Protein AF-A0A9W4WI91-F1 (afdb_monomer_lite)

Radius of gyration: 21.23 Å; chains: 1; bounding box: 53×34×46 Å

Organism: NCBI:txid2664923

Secondary structure (DSSP, 8-state):
-HHHHHHHHHHHHHHHHHHHHHHHHHHHHHHHHHHHHH---SSSPPTTHHHHHHT--TTTTSTTSS-TTT-PPP-SS--SS-S-TT---

Sequence (89 aa):
WTIHRAWLLLQRQQREARERELYRMHQGMYNAAEELRHTAGPGTRDEGWLYRISQEKKGVYGAGAVPIEYARYQTETPARVAWNHDWKR

pLDDT: mean 94.8, std 4.17, range [73.94, 98.62]

InterPro domains:
  IPR042831 Large ribosomal subunit protein mL40, fungi [PTHR39150] (1-89)

Structure (mmCIF, N/CA/C/O backbone):
data_AF-A0A9W4WI91-F1
#
_entry.id   AF-A0A9W4WI91-F1
#
loop_
_atom_site.group_PDB
_atom_site.id
_atom_site.type_symbol
_atom_site.label_atom_id
_atom_site.label_alt_id
_atom_site.label_comp_id
_atom_site.label_asym_id
_atom_site.label_entity_id
_atom_site.label_seq_id
_atom_site.pdbx_PDB_ins_code
_atom_site.Cartn_x
_atom_site.Cartn_y
_atom_site.Cartn_z
_atom_site.occupancy
_atom_site.B_iso_or_equiv
_atom_site.auth_seq_id
_atom_site.auth_comp_id
_atom_site.auth_asym_id
_atom_site.auth_atom_id
_atom_site.pdbx_PDB_model_num
ATOM 1 N N . TRP A 1 1 ? 28.775 2.508 -22.634 1.00 73.94 1 TRP A N 1
ATOM 2 C CA . TRP A 1 1 ? 28.673 3.463 -21.505 1.00 73.94 1 TRP A CA 1
ATOM 3 C C . TRP A 1 1 ? 27.331 4.210 -21.459 1.00 73.94 1 TRP A C 1
ATOM 5 O O . TRP A 1 1 ? 26.821 4.445 -20.371 1.00 73.94 1 TRP A O 1
ATOM 15 N N . THR A 1 2 ? 26.706 4.529 -22.600 1.00 94.12 2 THR A N 1
ATOM 16 C CA . THR A 1 2 ? 25.394 5.211 -22.682 1.00 94.12 2 THR A CA 1
ATOM 17 C C . THR A 1 2 ? 24.214 4.363 -22.190 1.00 94.12 2 THR A C 1
ATOM 19 O O . THR A 1 2 ? 23.470 4.822 -21.330 1.00 94.12 2 THR A O 1
ATOM 22 N N . ILE A 1 3 ? 24.087 3.110 -22.650 1.00 96.38 3 ILE A N 1
ATOM 23 C CA . ILE A 1 3 ? 22.988 2.202 -22.249 1.00 96.38 3 ILE A CA 1
ATOM 24 C C . ILE A 1 3 ? 22.978 1.968 -20.733 1.00 96.38 3 ILE A C 1
ATOM 26 O O . ILE A 1 3 ? 21.941 2.081 -20.090 1.00 96.38 3 ILE A O 1
ATOM 30 N N . HIS A 1 4 ? 24.148 1.717 -20.140 1.00 97.00 4 HIS A N 1
ATOM 31 C CA . HIS A 1 4 ? 24.271 1.499 -18.698 1.00 97.00 4 HIS A CA 1
ATOM 32 C C . HIS A 1 4 ? 23.814 2.717 -17.879 1.00 97.00 4 HIS A C 1
ATOM 34 O O . HIS A 1 4 ? 23.082 2.578 -16.905 1.00 97.00 4 HIS A O 1
ATOM 40 N N . ARG A 1 5 ? 24.192 3.929 -18.298 1.00 97.75 5 ARG A N 1
ATOM 41 C CA . ARG A 1 5 ? 23.757 5.168 -17.637 1.00 97.75 5 ARG A CA 1
ATOM 42 C C . ARG A 1 5 ? 22.259 5.407 -17.781 1.00 97.75 5 ARG A C 1
ATOM 44 O O . ARG A 1 5 ? 21.620 5.791 -16.807 1.00 97.75 5 ARG A O 1
ATOM 51 N N . ALA A 1 6 ? 21.708 5.155 -18.968 1.00 97.75 6 ALA A N 1
ATOM 52 C CA . ALA A 1 6 ? 20.272 5.245 -19.204 1.00 97.75 6 ALA A CA 1
ATOM 53 C C . ALA A 1 6 ? 19.496 4.263 -18.311 1.00 97.75 6 ALA A C 1
ATOM 55 O O . ALA A 1 6 ? 18.492 4.640 -17.714 1.00 97.75 6 ALA A O 1
ATOM 56 N N . TRP A 1 7 ? 20.006 3.040 -18.138 1.00 97.44 7 TRP A N 1
ATOM 57 C CA . TRP A 1 7 ? 19.432 2.051 -17.227 1.00 97.44 7 TRP A CA 1
ATOM 58 C C . TRP A 1 7 ? 19.441 2.517 -15.765 1.00 97.44 7 TRP A C 1
ATOM 60 O O . TRP A 1 7 ? 18.408 2.471 -15.100 1.00 97.44 7 TRP A O 1
ATOM 70 N N . LEU A 1 8 ? 20.571 3.032 -15.269 1.00 98.25 8 LEU A N 1
ATOM 71 C CA . LEU A 1 8 ? 20.652 3.572 -13.905 1.00 98.25 8 LEU A CA 1
ATOM 72 C C . LEU A 1 8 ? 19.695 4.756 -13.693 1.00 98.25 8 LEU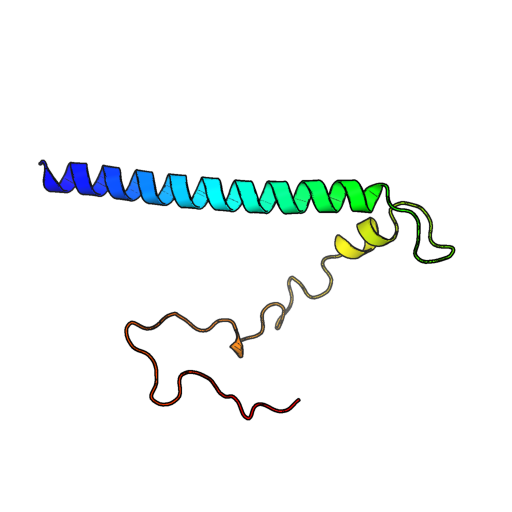 A C 1
ATOM 74 O O . LEU A 1 8 ? 19.081 4.877 -12.631 1.00 98.25 8 LEU A O 1
ATOM 78 N N . LEU A 1 9 ? 19.541 5.614 -14.707 1.00 98.19 9 LEU A N 1
ATOM 79 C CA . LEU A 1 9 ? 18.593 6.724 -14.667 1.00 98.19 9 LEU A CA 1
ATOM 80 C C . LEU A 1 9 ? 17.146 6.220 -14.597 1.00 98.19 9 LEU A C 1
ATOM 82 O O . LEU A 1 9 ? 16.385 6.690 -13.752 1.00 98.19 9 LEU A O 1
ATOM 86 N N . LEU A 1 10 ? 16.785 5.236 -15.424 1.00 98.44 10 LEU A N 1
ATOM 87 C CA . LEU A 1 10 ? 15.462 4.612 -15.405 1.00 98.44 10 LEU A CA 1
ATOM 88 C C . LEU A 1 10 ? 15.157 3.990 -14.035 1.00 98.44 10 LEU A C 1
ATOM 90 O O . LEU A 1 10 ? 14.100 4.247 -13.463 1.00 98.44 10 LEU A O 1
ATOM 94 N N . GLN A 1 11 ? 16.093 3.224 -13.468 1.00 98.44 11 GLN A N 1
ATOM 95 C CA . GLN A 1 11 ? 15.926 2.624 -12.141 1.00 98.44 11 GLN A CA 1
ATOM 96 C C . GLN A 1 11 ? 15.713 3.681 -11.051 1.00 98.44 11 GLN A C 1
ATOM 98 O O . GLN A 1 11 ? 14.884 3.499 -10.157 1.00 98.44 11 GLN A O 1
ATOM 103 N N . ARG A 1 12 ? 16.447 4.800 -11.121 1.00 98.50 12 ARG A N 1
ATOM 104 C CA . ARG A 1 12 ? 16.253 5.932 -10.210 1.00 98.50 12 ARG A CA 1
ATOM 105 C C . ARG A 1 12 ? 14.852 6.523 -10.352 1.00 98.50 12 ARG A C 1
ATOM 107 O O . ARG A 1 12 ? 14.182 6.693 -9.340 1.00 98.50 12 ARG A O 1
ATOM 114 N N . GLN A 1 13 ? 14.402 6.787 -11.576 1.00 98.50 13 GLN A N 1
ATOM 115 C CA . GLN A 1 13 ? 13.068 7.335 -11.834 1.00 98.50 13 GLN A CA 1
ATOM 116 C C . GLN A 1 13 ? 11.960 6.405 -11.323 1.00 98.50 13 GLN A C 1
ATOM 118 O O . GLN A 1 13 ? 11.027 6.869 -10.675 1.00 98.50 13 GLN A O 1
ATOM 123 N N . GLN A 1 14 ? 12.082 5.092 -11.547 1.00 98.44 14 GLN A N 1
ATOM 124 C CA . GLN A 1 14 ? 11.116 4.104 -11.057 1.00 98.44 14 GLN A CA 1
ATOM 125 C C . GLN A 1 14 ? 11.063 4.044 -9.526 1.00 98.44 14 GLN A C 1
ATOM 127 O O . GLN A 1 14 ? 9.977 3.954 -8.952 1.00 98.44 14 GLN A O 1
ATOM 132 N N . ARG A 1 15 ? 12.219 4.113 -8.854 1.00 98.50 15 ARG A N 1
ATOM 133 C CA . ARG A 1 15 ? 12.281 4.160 -7.389 1.00 98.50 15 ARG A CA 1
ATOM 134 C C . ARG A 1 15 ? 11.635 5.433 -6.847 1.00 98.50 15 ARG A C 1
ATOM 136 O O . ARG A 1 15 ? 10.762 5.334 -5.994 1.00 98.50 15 ARG A O 1
ATOM 143 N N . GLU A 1 16 ? 12.001 6.595 -7.385 1.00 98.62 16 GLU A N 1
ATOM 144 C CA . GLU A 1 16 ? 11.422 7.877 -6.968 1.00 98.62 16 GLU A CA 1
ATOM 145 C C . GLU A 1 16 ? 9.902 7.911 -7.190 1.00 98.62 16 GLU A C 1
ATOM 147 O O . GLU A 1 16 ? 9.165 8.387 -6.334 1.00 98.62 16 GLU A O 1
ATOM 152 N N . ALA A 1 17 ? 9.409 7.379 -8.313 1.00 98.56 17 ALA A N 1
ATOM 153 C CA . ALA A 1 17 ? 7.975 7.279 -8.578 1.00 98.56 17 ALA A CA 1
ATOM 154 C C . ALA A 1 17 ? 7.258 6.383 -7.554 1.00 98.56 17 ALA A C 1
ATOM 156 O O . ALA A 1 17 ? 6.216 6.771 -7.026 1.00 98.56 17 ALA A O 1
ATOM 157 N N . ARG A 1 18 ? 7.835 5.220 -7.222 1.00 98.38 18 ARG A N 1
ATOM 158 C CA . ARG A 1 18 ? 7.293 4.317 -6.196 1.00 98.38 18 ARG A CA 1
ATOM 159 C C . ARG A 1 18 ? 7.265 4.978 -4.819 1.00 98.38 18 ARG A C 1
ATOM 161 O O . ARG A 1 18 ? 6.260 4.887 -4.125 1.00 98.38 18 ARG A O 1
ATOM 168 N N . GLU A 1 19 ? 8.344 5.648 -4.429 1.00 98.56 19 GLU A N 1
ATOM 169 C CA . GLU A 1 19 ? 8.446 6.342 -3.140 1.00 98.56 19 GLU A CA 1
ATOM 170 C C . GLU A 1 19 ? 7.444 7.495 -3.031 1.00 98.56 19 GLU A C 1
ATOM 172 O O . GLU A 1 19 ? 6.774 7.624 -2.008 1.00 98.56 19 GLU A O 1
ATOM 177 N N . ARG A 1 20 ? 7.271 8.288 -4.098 1.00 98.56 20 ARG A N 1
ATOM 178 C CA . ARG A 1 20 ? 6.251 9.349 -4.151 1.00 98.56 20 ARG A CA 1
ATOM 179 C C . ARG A 1 20 ? 4.844 8.789 -3.976 1.00 98.56 20 ARG A C 1
ATOM 181 O O . ARG A 1 20 ? 4.054 9.367 -3.237 1.00 98.56 20 ARG A O 1
ATOM 188 N N . GLU A 1 21 ? 4.538 7.669 -4.624 1.00 98.31 21 GLU A N 1
ATOM 189 C CA . GLU A 1 21 ? 3.221 7.039 -4.525 1.00 98.31 21 GLU A CA 1
ATOM 190 C C . GLU A 1 21 ? 2.960 6.466 -3.124 1.00 98.31 21 GLU A C 1
ATOM 192 O O . GLU A 1 21 ? 1.889 6.679 -2.555 1.00 98.31 21 GLU A O 1
ATOM 197 N N . LEU A 1 22 ? 3.960 5.819 -2.513 1.00 98.50 22 LEU A N 1
ATOM 198 C CA . LEU A 1 22 ? 3.887 5.377 -1.116 1.00 98.50 22 LEU A CA 1
ATOM 199 C C . LEU A 1 22 ? 3.670 6.558 -0.162 1.00 98.50 22 LEU A C 1
ATOM 201 O O . LEU A 1 22 ? 2.840 6.472 0.743 1.00 98.50 22 LEU A O 1
ATOM 205 N N . TYR A 1 23 ? 4.372 7.671 -0.384 1.00 98.56 23 TYR A N 1
ATOM 206 C CA . TYR A 1 23 ? 4.214 8.882 0.414 1.00 98.56 23 TYR A CA 1
ATOM 207 C C . TYR A 1 23 ? 2.816 9.490 0.257 1.00 98.56 23 TYR A C 1
ATOM 209 O O . TYR A 1 23 ? 2.187 9.825 1.258 1.00 98.56 23 TYR A O 1
ATOM 217 N N . ARG A 1 24 ? 2.281 9.545 -0.968 1.00 98.44 24 ARG A N 1
ATOM 218 C CA . ARG A 1 24 ? 0.911 10.003 -1.247 1.00 98.44 24 ARG A CA 1
ATOM 219 C C . ARG A 1 24 ? -0.128 9.160 -0.505 1.00 98.44 24 ARG A C 1
ATOM 221 O O . ARG A 1 24 ? -1.023 9.711 0.133 1.00 98.44 24 ARG A O 1
ATOM 228 N N . MET A 1 25 ? -0.006 7.831 -0.566 1.00 98.31 25 MET A N 1
ATOM 229 C CA . MET A 1 25 ? -0.899 6.922 0.162 1.00 98.31 25 MET A CA 1
ATOM 230 C C . MET A 1 25 ? -0.785 7.123 1.676 1.00 98.31 25 MET A C 1
ATOM 232 O O . MET A 1 25 ? -1.806 7.240 2.351 1.00 98.31 25 MET A O 1
ATOM 236 N N . HIS A 1 26 ? 0.438 7.243 2.199 1.00 98.38 26 HIS A N 1
ATOM 237 C CA . HIS A 1 26 ? 0.679 7.519 3.613 1.00 98.38 26 HIS A CA 1
ATOM 238 C C . HIS A 1 26 ? 0.049 8.844 4.062 1.00 98.38 26 HIS A C 1
ATOM 240 O O . HIS A 1 26 ? -0.610 8.879 5.095 1.00 98.38 26 HIS A O 1
ATOM 246 N N . GLN A 1 27 ? 0.196 9.921 3.286 1.00 98.44 27 GLN A N 1
ATOM 247 C CA . GLN A 1 27 ? -0.434 11.211 3.583 1.00 98.44 27 GLN A CA 1
ATOM 248 C C . GLN A 1 27 ? -1.962 11.107 3.613 1.00 98.44 27 GLN A C 1
ATOM 250 O O . GLN A 1 27 ? -2.592 11.636 4.524 1.00 98.44 27 GLN A O 1
ATOM 255 N N . GLY A 1 28 ? -2.562 10.389 2.657 1.00 98.12 28 GLY A N 1
ATOM 256 C CA . GLY A 1 28 ? -4.006 10.147 2.647 1.00 98.12 28 GLY A CA 1
ATOM 257 C C . GLY A 1 28 ? -4.479 9.384 3.887 1.00 98.12 28 GLY A C 1
ATOM 258 O O . GLY A 1 28 ? -5.458 9.779 4.518 1.00 98.12 28 GLY A O 1
ATOM 259 N N . MET A 1 29 ? -3.750 8.333 4.271 1.00 97.94 29 MET A N 1
ATOM 260 C CA . MET A 1 29 ? -4.018 7.569 5.493 1.00 97.94 29 MET A CA 1
ATOM 261 C C . MET A 1 29 ? -3.867 8.424 6.754 1.00 97.94 29 MET A C 1
ATOM 263 O O . MET A 1 29 ? -4.711 8.343 7.642 1.00 97.94 29 MET A O 1
ATOM 267 N N . TYR A 1 30 ? -2.815 9.241 6.826 1.00 98.00 30 TYR A N 1
ATOM 268 C CA . TYR A 1 30 ? -2.551 10.136 7.949 1.00 98.00 30 TYR A CA 1
ATOM 269 C C . TYR A 1 30 ? -3.688 11.141 8.129 1.00 98.00 30 TYR A C 1
ATOM 271 O O . TYR A 1 30 ? -4.283 11.190 9.199 1.00 98.00 30 TYR A O 1
ATOM 279 N N . ASN A 1 31 ? -4.055 11.860 7.066 1.00 98.19 31 ASN A N 1
ATOM 280 C CA . ASN A 1 31 ? -5.128 12.852 7.118 1.00 98.19 31 ASN A CA 1
ATOM 281 C C . ASN A 1 31 ? -6.452 12.217 7.566 1.00 98.19 31 ASN A C 1
ATOM 283 O O . ASN A 1 31 ? -7.106 12.726 8.467 1.00 98.19 31 ASN A O 1
ATOM 287 N N . ALA A 1 32 ? -6.818 11.065 6.994 1.00 97.50 32 ALA A N 1
ATOM 288 C CA . ALA A 1 32 ? -8.034 10.358 7.390 1.00 97.50 32 ALA A CA 1
ATOM 289 C C . ALA A 1 32 ? -8.009 9.913 8.865 1.00 97.50 32 ALA A C 1
ATOM 291 O O . ALA A 1 32 ? -9.036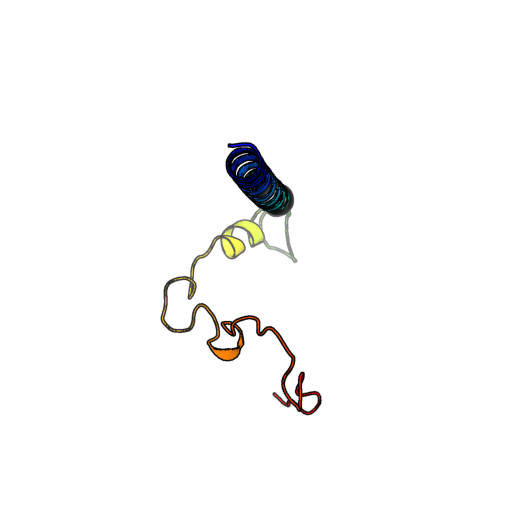 9.944 9.539 1.00 97.50 32 ALA A O 1
ATOM 292 N N . ALA A 1 33 ? -6.847 9.498 9.375 1.00 96.88 33 ALA A N 1
ATOM 293 C CA . ALA A 1 33 ? -6.695 9.080 10.763 1.00 96.88 33 ALA A CA 1
ATOM 294 C C . ALA A 1 33 ? -6.720 10.265 11.745 1.00 96.88 33 ALA A C 1
ATOM 296 O O . ALA A 1 33 ? -7.271 10.118 12.835 1.00 96.88 33 ALA A O 1
ATOM 297 N N . GLU A 1 34 ? -6.169 11.422 11.371 1.00 97.00 34 GLU A N 1
ATOM 298 C CA . GLU A 1 34 ? -6.255 12.644 12.182 1.00 97.00 34 GLU A CA 1
ATOM 299 C C . GLU A 1 34 ? -7.701 13.151 12.272 1.00 97.00 34 GLU A C 1
ATOM 301 O O . GLU A 1 34 ? -8.178 13.426 13.370 1.00 97.00 34 GLU A O 1
ATOM 306 N N . GLU A 1 35 ? -8.456 13.148 11.170 1.00 96.25 35 GLU A N 1
ATOM 307 C CA . GLU A 1 35 ? -9.896 13.455 11.218 1.00 96.25 35 GLU A CA 1
ATOM 308 C C . GLU A 1 35 ? -10.652 12.469 12.125 1.00 96.25 35 GLU A C 1
ATOM 310 O O . GLU A 1 35 ? -11.476 12.852 12.960 1.00 96.25 35 GLU A O 1
ATOM 315 N N . LEU A 1 36 ? -10.324 11.175 12.037 1.00 95.88 36 LEU A N 1
ATOM 316 C CA . LEU A 1 36 ? -10.940 10.142 12.871 1.00 95.88 36 LEU A CA 1
ATOM 317 C C . LEU A 1 36 ? -10.623 10.315 14.363 1.00 95.88 36 LEU A C 1
ATOM 319 O O . LEU A 1 36 ? -11.423 9.920 15.215 1.00 95.88 36 LEU A O 1
ATOM 323 N N . ARG A 1 37 ? -9.463 10.890 14.695 1.00 95.81 37 ARG A N 1
ATOM 324 C CA . ARG A 1 37 ? -9.063 11.175 16.077 1.00 95.81 37 ARG A 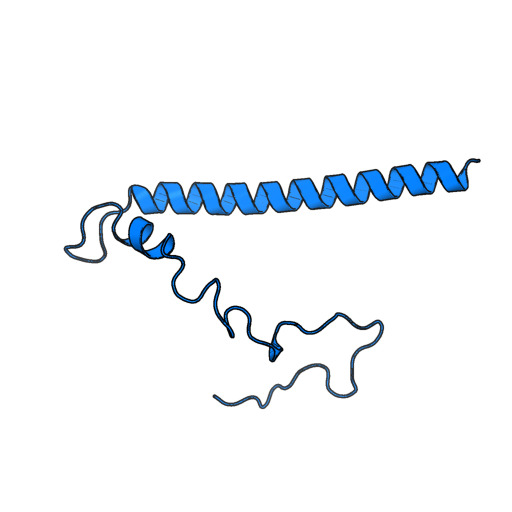CA 1
ATOM 325 C C . ARG A 1 37 ? -9.961 12.234 16.710 1.00 95.81 37 ARG A C 1
ATOM 327 O O . ARG A 1 37 ? -10.257 12.101 17.893 1.00 95.81 37 ARG A O 1
ATOM 334 N N . HIS A 1 38 ? -10.414 13.205 15.922 1.00 95.06 38 HIS A N 1
ATOM 335 C CA . HIS A 1 38 ? -11.297 14.288 16.363 1.00 95.06 38 HIS A CA 1
ATOM 336 C C . HIS A 1 38 ? -12.788 13.992 16.182 1.00 95.06 38 HIS A C 1
ATOM 338 O O . HIS A 1 38 ? -13.656 14.765 16.582 1.00 95.06 38 HIS A O 1
ATOM 344 N N . THR A 1 39 ? -13.115 12.850 15.582 1.00 93.62 39 THR A N 1
ATOM 345 C CA . THR A 1 39 ? -14.502 12.450 15.370 1.00 93.62 39 THR A CA 1
ATOM 346 C C . THR A 1 39 ? -15.101 11.892 16.664 1.00 93.62 39 THR A C 1
ATOM 348 O O . THR A 1 39 ? -14.552 10.968 17.273 1.00 93.62 39 THR A O 1
ATOM 351 N N . ALA A 1 40 ? -16.262 12.418 17.058 1.00 88.50 40 ALA A N 1
ATOM 352 C CA . ALA A 1 40 ? -17.119 11.851 18.099 1.00 88.50 40 ALA A CA 1
ATOM 353 C C . ALA A 1 40 ? -18.202 10.941 17.489 1.00 88.50 40 ALA A C 1
ATOM 355 O O . ALA A 1 40 ? -18.733 11.223 16.413 1.00 88.50 40 ALA A O 1
ATOM 356 N N . GLY A 1 41 ? -18.551 9.855 18.186 1.00 86.06 41 GLY A N 1
ATOM 357 C CA . GLY A 1 41 ? -19.556 8.882 17.746 1.00 86.06 41 GLY A CA 1
ATOM 358 C C . GLY A 1 41 ? -18.984 7.564 17.190 1.00 86.06 41 GLY A C 1
ATOM 359 O O . GLY A 1 41 ? -17.780 7.312 17.275 1.00 86.06 41 GLY A O 1
ATOM 360 N N . PRO A 1 42 ? -19.840 6.670 16.653 1.00 80.81 42 PRO A N 1
ATOM 361 C CA . PRO A 1 42 ? -21.292 6.803 16.494 1.00 80.81 42 PRO A CA 1
ATOM 362 C C . PRO A 1 42 ? -22.057 6.640 17.820 1.00 80.81 42 PRO A C 1
ATOM 364 O O . PRO A 1 42 ? -21.728 5.786 18.644 1.00 80.81 42 PRO A O 1
ATOM 367 N N . GLY A 1 43 ? -23.106 7.441 18.021 1.00 87.50 43 GLY A N 1
ATOM 368 C CA . GLY A 1 43 ? -23.928 7.407 19.236 1.00 87.50 43 GLY A CA 1
ATOM 369 C C . GLY A 1 43 ? -23.226 8.039 20.440 1.00 87.50 43 GLY A C 1
ATOM 370 O O . GLY A 1 43 ? -22.687 9.133 20.337 1.00 87.50 43 GLY A O 1
ATOM 371 N N . THR A 1 44 ? -23.221 7.348 21.580 1.00 89.69 44 THR A N 1
ATOM 372 C CA . THR A 1 44 ? -22.666 7.837 22.858 1.00 89.69 44 THR A CA 1
ATOM 373 C C . THR A 1 44 ? -21.167 7.559 23.020 1.00 89.69 44 THR A C 1
ATOM 375 O O . THR A 1 44 ? -20.675 7.465 24.141 1.00 89.69 44 THR A O 1
ATOM 378 N N . ARG A 1 45 ? -20.445 7.306 21.922 1.00 92.44 45 ARG A N 1
ATOM 379 C CA . ARG A 1 45 ? -19.008 7.012 21.958 1.00 92.44 45 ARG A CA 1
ATOM 380 C C . ARG A 1 45 ? -18.210 8.310 21.997 1.00 92.44 45 ARG A C 1
ATOM 382 O O . ARG A 1 45 ? -18.446 9.199 21.180 1.00 92.44 45 ARG A O 1
ATOM 389 N N . ASP A 1 46 ? -17.243 8.357 22.904 1.00 91.38 46 ASP A N 1
ATOM 390 C CA . ASP A 1 46 ? -16.362 9.509 23.080 1.00 91.38 46 ASP A CA 1
ATOM 391 C C . ASP A 1 46 ? -15.494 9.776 21.846 1.00 91.38 46 ASP A C 1
ATOM 393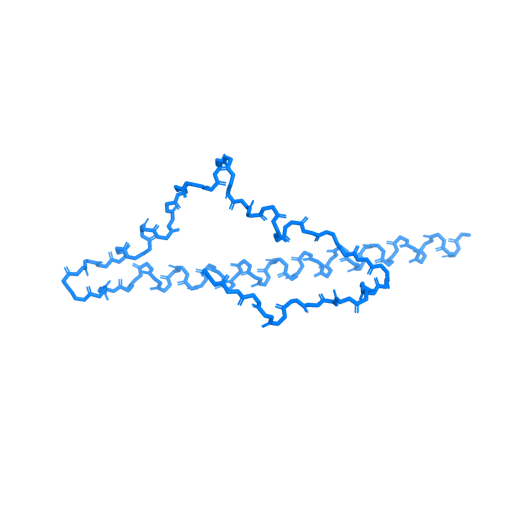 O O . ASP A 1 46 ? -15.223 8.885 21.031 1.00 91.38 46 ASP A O 1
ATOM 397 N N . GLU A 1 47 ? -14.998 11.008 21.757 1.00 94.81 47 GLU A N 1
ATOM 398 C CA . GLU A 1 47 ? -14.069 11.449 20.721 1.00 94.81 47 GLU A CA 1
ATOM 399 C C . GLU A 1 47 ? -12.854 10.507 20.589 1.00 94.81 47 GLU A C 1
ATOM 401 O O . GLU A 1 47 ? -12.275 9.995 21.566 1.00 94.81 47 GLU A O 1
ATOM 406 N N . GLY A 1 48 ? -12.499 10.208 19.340 1.00 93.75 48 GLY A N 1
ATOM 407 C CA . GLY A 1 48 ? -11.354 9.369 18.999 1.00 93.75 48 GLY A CA 1
ATOM 408 C C . GLY A 1 48 ? -11.514 7.891 19.362 1.00 93.75 48 GLY A C 1
ATOM 409 O O . GLY A 1 48 ? -10.540 7.138 19.284 1.00 93.75 48 GLY A O 1
ATOM 410 N N . TRP A 1 49 ? -12.708 7.433 19.760 1.00 95.56 49 TRP A N 1
ATOM 411 C CA . TRP A 1 49 ? -12.961 6.011 20.019 1.00 95.56 49 TRP A CA 1
ATOM 412 C C . TRP A 1 49 ? -12.687 5.149 18.780 1.00 95.56 49 TRP A C 1
ATOM 414 O O . TRP A 1 49 ? -11.960 4.157 18.874 1.00 95.56 49 TRP A O 1
ATOM 424 N N . LEU A 1 50 ? -13.188 5.566 17.610 1.00 95.44 50 LEU A N 1
ATOM 425 C CA . LEU A 1 50 ? -12.930 4.884 16.337 1.00 95.44 50 LEU A CA 1
ATOM 426 C C . 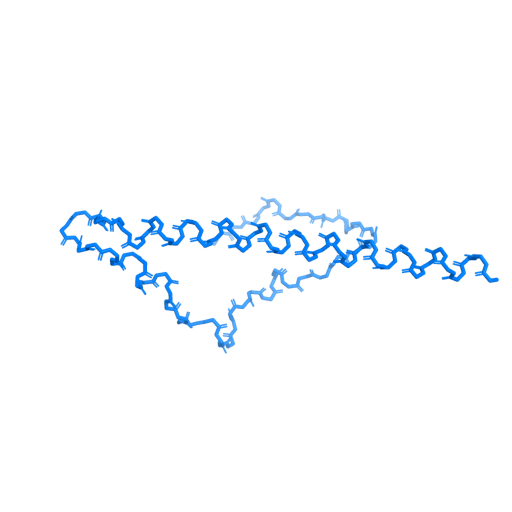LEU A 1 50 ? -11.439 4.872 15.982 1.00 95.44 50 LEU A C 1
ATOM 428 O O . LEU A 1 50 ? -10.931 3.850 15.525 1.00 95.44 50 LEU A O 1
ATOM 432 N N . TYR A 1 51 ? -10.734 5.977 16.240 1.00 96.69 51 TYR A N 1
ATOM 433 C CA . TYR A 1 51 ? -9.290 6.061 16.032 1.00 96.69 51 TYR A CA 1
ATOM 434 C C . TYR A 1 51 ? -8.539 5.051 16.903 1.00 96.69 51 TYR A C 1
ATOM 436 O O . TYR A 1 51 ? -7.699 4.312 16.409 1.00 96.69 51 TYR A O 1
ATOM 444 N N . ARG A 1 52 ? -8.857 4.940 18.197 1.00 95.88 52 ARG A N 1
ATOM 445 C CA . ARG A 1 52 ? -8.185 3.963 19.074 1.00 95.88 52 ARG A CA 1
ATOM 446 C C . ARG A 1 52 ? -8.382 2.524 18.590 1.00 95.88 52 ARG A C 1
ATOM 448 O O . ARG A 1 52 ? -7.441 1.737 18.643 1.00 95.88 52 ARG A O 1
ATOM 455 N N . ILE A 1 53 ? -9.572 2.204 18.083 1.00 95.44 53 ILE A N 1
ATOM 456 C CA . ILE A 1 53 ? -9.886 0.875 17.543 1.00 95.44 53 ILE A CA 1
ATOM 457 C C . ILE A 1 53 ? -9.140 0.597 16.240 1.00 95.44 53 ILE A C 1
ATOM 459 O O . ILE A 1 53 ? -8.583 -0.487 16.089 1.00 95.44 53 ILE A O 1
ATOM 463 N N . SER A 1 54 ? -9.087 1.551 15.307 1.00 95.06 54 SER A N 1
ATOM 464 C CA . SER A 1 54 ? -8.400 1.344 14.023 1.00 95.06 54 SER A CA 1
ATOM 465 C C . SER A 1 54 ? -6.895 1.095 14.185 1.00 95.06 54 SER A C 1
ATOM 467 O O . SER A 1 54 ? -6.275 0.433 13.350 1.00 95.06 54 SER A O 1
ATOM 469 N N . GLN A 1 55 ? -6.304 1.584 15.279 1.00 96.38 55 GLN A N 1
ATOM 470 C CA . GLN A 1 55 ? -4.887 1.401 15.580 1.00 96.38 55 GLN A CA 1
ATOM 471 C C . GLN A 1 55 ? -4.556 0.023 16.173 1.00 96.38 55 GLN A C 1
ATOM 473 O O . GLN A 1 55 ? -3.377 -0.345 16.206 1.00 96.38 55 GLN A O 1
ATOM 478 N N . GLU A 1 56 ? -5.551 -0.763 16.597 1.00 96.31 56 GLU A N 1
ATOM 479 C CA . GLU A 1 56 ? -5.325 -2.115 17.105 1.00 96.31 56 GLU A CA 1
ATOM 480 C C . GLU A 1 56 ? -4.684 -3.014 16.032 1.00 96.31 56 GLU A C 1
ATOM 482 O O . GLU A 1 56 ? -5.094 -3.043 14.874 1.00 96.31 56 GLU A O 1
ATOM 487 N N . LYS A 1 57 ? -3.671 -3.799 16.419 1.00 95.88 57 LYS A N 1
ATOM 488 C CA . LYS A 1 57 ? -2.959 -4.729 15.516 1.0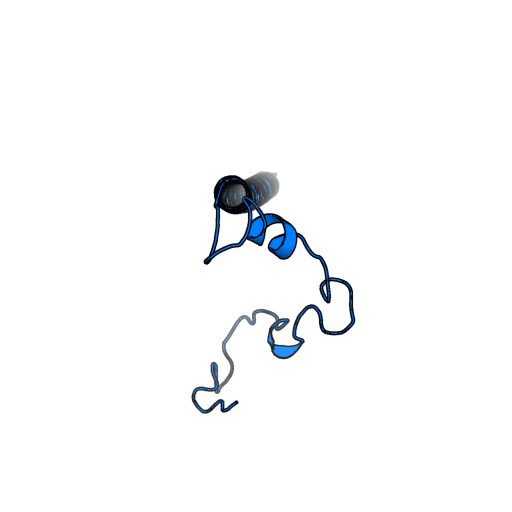0 95.88 57 LYS A CA 1
ATOM 489 C C . LYS A 1 57 ? -3.367 -6.189 15.711 1.00 95.88 57 LYS A C 1
ATOM 491 O O . LYS A 1 57 ? -2.586 -7.107 15.455 1.00 95.88 57 LYS A O 1
ATOM 496 N N . LYS A 1 58 ? -4.596 -6.418 16.178 1.00 94.94 58 LYS A N 1
ATOM 497 C CA . LYS A 1 58 ? -5.150 -7.764 16.378 1.00 94.94 58 LYS A CA 1
ATOM 498 C C . LYS A 1 58 ? -5.179 -8.512 15.041 1.00 94.94 58 LYS A C 1
ATOM 500 O O . LYS A 1 58 ? -5.682 -7.994 14.054 1.00 94.94 58 LYS A O 1
ATOM 505 N N . GLY A 1 59 ? -4.604 -9.715 15.005 1.00 93.06 59 GLY A N 1
ATOM 506 C CA . GLY A 1 59 ? -4.565 -10.564 13.807 1.00 93.06 59 GLY A CA 1
ATOM 507 C C . GLY A 1 59 ? -3.586 -10.132 12.706 1.00 93.06 59 GLY A C 1
ATOM 508 O O . GLY A 1 59 ? -3.400 -10.885 11.760 1.00 93.06 59 GLY A O 1
ATOM 509 N N . VAL A 1 60 ? -2.910 -8.981 12.831 1.00 95.31 60 VAL A N 1
ATOM 510 C CA . VAL A 1 60 ? -2.013 -8.447 11.784 1.00 95.31 60 VAL A CA 1
ATOM 511 C C . VAL A 1 60 ? -0.690 -9.218 11.687 1.00 95.31 60 VAL A C 1
ATOM 513 O O . VAL A 1 60 ? -0.120 -9.328 10.608 1.00 95.31 60 VAL A O 1
ATOM 516 N N . TYR A 1 61 ? -0.196 -9.768 12.798 1.00 94.06 61 TYR A N 1
ATOM 517 C CA . TYR A 1 61 ? 1.100 -10.464 12.854 1.00 94.06 61 TYR A CA 1
ATOM 518 C C . TYR A 1 61 ? 0.980 -11.997 12.931 1.00 94.06 61 TYR A C 1
ATOM 520 O O . TYR A 1 61 ? 1.974 -12.681 13.159 1.00 94.06 61 TYR A O 1
ATOM 528 N N . GLY A 1 62 ? -0.233 -12.543 12.799 1.00 93.12 62 GLY A N 1
ATOM 529 C CA . GLY A 1 62 ? -0.504 -13.975 12.945 1.00 93.12 62 GLY A CA 1
ATOM 530 C C . GLY A 1 62 ? -0.496 -14.754 11.627 1.00 93.12 62 GLY A C 1
ATOM 531 O O . GLY A 1 62 ? -0.520 -14.185 10.533 1.00 93.12 62 GLY A O 1
ATOM 532 N N . ALA A 1 63 ? -0.538 -16.084 11.738 1.00 87.19 63 ALA A N 1
ATOM 533 C CA . ALA A 1 63 ? -0.830 -16.955 10.604 1.00 87.19 63 ALA A CA 1
ATOM 534 C C . ALA A 1 63 ? -2.246 -16.647 10.081 1.00 87.19 63 ALA A C 1
ATOM 536 O O . ALA A 1 63 ? -3.215 -16.727 10.833 1.00 87.19 63 ALA A O 1
ATOM 537 N N . GLY A 1 64 ? -2.352 -16.249 8.811 1.00 88.56 64 GLY A N 1
ATOM 538 C CA . GLY A 1 64 ? -3.614 -15.821 8.194 1.00 88.56 64 GLY A CA 1
ATOM 539 C C . GLY A 1 64 ? -3.853 -14.306 8.155 1.00 88.56 64 GLY A C 1
ATOM 540 O O . GLY A 1 64 ? -4.912 -13.892 7.695 1.00 88.56 64 GLY A O 1
ATOM 541 N N . ALA A 1 65 ? -2.887 -13.475 8.572 1.00 92.62 65 ALA A N 1
ATOM 542 C CA . ALA A 1 65 ? -2.990 -12.014 8.460 1.00 92.62 65 ALA A CA 1
ATOM 543 C C . ALA A 1 65 ? -3.219 -11.530 7.016 1.00 92.62 65 ALA A C 1
ATOM 545 O O . ALA A 1 65 ? -3.960 -10.578 6.779 1.00 92.62 65 ALA A O 1
ATOM 546 N N . VAL A 1 66 ? -2.593 -12.206 6.047 1.00 93.44 66 VAL A N 1
ATOM 547 C CA . VAL A 1 66 ? -2.836 -12.012 4.615 1.00 93.44 66 VAL A CA 1
ATOM 548 C C . VAL A 1 66 ? -3.424 -13.310 4.057 1.00 93.44 66 VAL A C 1
ATOM 550 O O . VAL A 1 66 ? -2.764 -14.350 4.151 1.00 93.44 66 VAL A O 1
ATOM 553 N N . PRO A 1 67 ? -4.635 -13.289 3.471 1.00 93.75 67 PRO A N 1
ATOM 554 C CA . PRO A 1 67 ? -5.211 -14.467 2.835 1.00 93.75 67 PRO A CA 1
ATOM 555 C C . PRO A 1 67 ? -4.317 -14.975 1.698 1.00 93.75 67 PRO A C 1
ATOM 557 O O . PRO A 1 67 ? -3.982 -14.223 0.781 1.00 93.75 67 PRO A O 1
ATOM 560 N N . ILE A 1 68 ? -3.961 -16.264 1.725 1.00 91.62 68 ILE A N 1
ATOM 561 C CA . ILE A 1 68 ? -3.063 -16.864 0.721 1.00 91.62 68 ILE A CA 1
ATOM 562 C C . ILE A 1 68 ? -3.630 -16.765 -0.703 1.00 91.62 68 ILE A C 1
ATOM 564 O O . ILE A 1 68 ? -2.882 -16.633 -1.667 1.00 91.62 68 ILE A O 1
ATOM 568 N N . GLU A 1 69 ? -4.958 -16.744 -0.837 1.00 89.06 69 GLU A N 1
ATOM 569 C CA . GLU A 1 69 ? -5.640 -16.574 -2.121 1.00 89.06 69 GLU A CA 1
ATOM 570 C C . GLU A 1 69 ? -5.383 -15.208 -2.767 1.00 89.06 69 GLU A C 1
ATOM 572 O O . GLU A 1 69 ? -5.427 -15.115 -3.993 1.00 89.06 69 GLU A O 1
ATOM 577 N N . TYR A 1 70 ? -5.100 -14.174 -1.965 1.00 90.81 70 TYR A N 1
ATOM 578 C CA . TYR A 1 70 ? -4.778 -12.826 -2.440 1.00 90.81 70 TYR A CA 1
ATOM 579 C C . TYR A 1 70 ? -3.281 -12.640 -2.719 1.00 90.81 70 TYR A C 1
ATOM 581 O O . TYR A 1 70 ? -2.909 -11.832 -3.563 1.00 90.81 70 TYR A O 1
ATOM 589 N N . ALA A 1 71 ? -2.407 -13.423 -2.081 1.00 89.62 71 ALA A N 1
ATOM 590 C CA . ALA A 1 71 ? -0.953 -13.355 -2.261 1.00 89.62 71 ALA A CA 1
ATOM 591 C C . ALA A 1 71 ? -0.456 -13.949 -3.604 1.00 89.62 71 ALA A C 1
ATOM 593 O O . ALA A 1 71 ? 0.665 -14.448 -3.696 1.00 89.62 71 ALA A O 1
ATOM 594 N N . ARG A 1 72 ? -1.286 -13.921 -4.656 1.00 90.25 72 ARG A N 1
ATOM 595 C CA . ARG A 1 72 ? -0.963 -14.451 -5.988 1.00 90.25 72 ARG A CA 1
ATOM 596 C C . ARG A 1 72 ? -0.034 -13.502 -6.740 1.00 90.25 72 ARG A C 1
ATOM 598 O O . ARG A 1 72 ? -0.261 -12.295 -6.783 1.00 90.25 72 ARG A O 1
ATOM 605 N N . TYR A 1 73 ? 0.982 -14.063 -7.387 1.00 93.00 73 TYR A N 1
ATOM 606 C CA . TYR A 1 73 ? 1.891 -13.306 -8.243 1.00 93.00 73 TYR A CA 1
ATOM 607 C C . TYR A 1 73 ? 1.237 -12.913 -9.570 1.00 93.00 73 TYR A C 1
ATOM 609 O O . TYR A 1 73 ? 0.355 -13.604 -10.084 1.00 93.00 73 TYR A O 1
ATOM 617 N N . GLN A 1 74 ? 1.709 -11.806 -10.141 1.00 94.69 74 GLN A N 1
ATOM 618 C CA . GLN A 1 74 ? 1.369 -11.424 -11.507 1.00 94.69 74 GLN A CA 1
ATOM 619 C C . GLN A 1 74 ? 2.009 -12.402 -12.502 1.00 94.69 74 GLN A C 1
ATOM 621 O O . GLN A 1 74 ? 3.078 -12.955 -12.246 1.00 94.69 74 GLN A O 1
ATOM 626 N N . THR A 1 75 ? 1.332 -12.625 -13.626 1.00 95.06 75 THR A N 1
ATOM 627 C CA . THR A 1 75 ? 1.773 -13.512 -14.712 1.00 95.06 75 THR A CA 1
ATOM 628 C C . THR A 1 75 ? 1.808 -12.731 -16.021 1.00 95.06 75 THR A C 1
ATOM 630 O O . THR A 1 75 ? 1.020 -11.807 -16.205 1.00 95.06 75 THR A O 1
ATOM 633 N N . GLU A 1 76 ? 2.718 -13.097 -16.926 1.00 97.50 76 GLU A N 1
ATOM 634 C CA . GLU A 1 76 ? 2.888 -12.417 -18.223 1.00 97.50 76 GLU A CA 1
ATOM 635 C C . GLU A 1 76 ? 1.647 -12.536 -19.124 1.00 97.50 76 GLU A C 1
ATOM 637 O O . GLU A 1 76 ? 1.329 -11.630 -19.889 1.00 97.50 76 GLU A O 1
ATOM 642 N N . THR A 1 77 ? 0.926 -13.659 -19.034 1.00 96.81 77 THR A N 1
ATOM 643 C CA . THR A 1 77 ? -0.325 -13.894 -19.768 1.00 96.81 77 THR A CA 1
ATOM 644 C C . THR A 1 77 ? -1.391 -14.438 -18.820 1.00 96.81 77 THR A C 1
ATOM 646 O O . THR A 1 77 ? -1.058 -15.164 -17.880 1.00 96.81 77 THR A O 1
ATOM 649 N N . PRO A 1 78 ? -2.674 -14.095 -19.030 1.00 96.00 78 PRO A N 1
ATOM 650 C CA . PRO A 1 78 ? -3.747 -14.561 -18.165 1.00 96.00 78 PRO A CA 1
ATOM 651 C C . PRO A 1 78 ? -3.982 -16.071 -18.307 1.00 96.00 78 PRO A C 1
ATOM 653 O O . PRO A 1 78 ? -3.717 -16.677 -19.345 1.00 96.00 78 PRO A O 1
ATOM 656 N N . ALA A 1 79 ? -4.559 -16.677 -17.269 1.00 94.06 79 ALA A N 1
ATOM 657 C CA . ALA A 1 79 ? -5.044 -18.052 -17.333 1.00 94.06 79 ALA A CA 1
ATOM 658 C C . ALA A 1 79 ? -6.272 -18.178 -18.255 1.00 94.06 79 ALA A C 1
ATOM 660 O O . ALA A 1 79 ? -6.973 -17.201 -18.520 1.00 94.06 79 ALA A O 1
ATOM 661 N N . ARG A 1 80 ? -6.599 -19.414 -18.667 1.00 96.00 80 ARG A N 1
ATOM 662 C CA . ARG A 1 80 ? -7.808 -19.720 -19.464 1.00 96.00 80 ARG A CA 1
ATOM 663 C C . ARG A 1 80 ? -9.091 -19.166 -18.832 1.00 96.00 80 ARG A C 1
ATOM 665 O O . ARG A 1 80 ? -9.994 -18.746 -19.543 1.00 96.00 80 ARG A O 1
ATOM 672 N N . VAL A 1 81 ? -9.154 -19.178 -17.503 1.00 94.88 81 VAL A N 1
ATOM 673 C CA . VAL A 1 81 ? -10.181 -18.495 -16.714 1.00 94.88 81 VAL A CA 1
ATOM 674 C C . VAL A 1 81 ? -9.458 -17.489 -15.828 1.00 94.88 81 VAL A C 1
ATOM 676 O O . VAL A 1 81 ? -8.837 -17.870 -14.839 1.00 94.88 81 VAL A O 1
ATOM 679 N N . ALA A 1 82 ? -9.493 -16.214 -16.214 1.00 93.81 82 ALA A N 1
ATOM 680 C CA . ALA A 1 82 ? -8.776 -15.153 -15.507 1.00 93.81 82 ALA A CA 1
ATOM 681 C C . ALA A 1 82 ? -9.424 -14.795 -14.159 1.00 93.81 82 ALA A C 1
ATOM 683 O O . ALA A 1 82 ? -8.728 -14.444 -13.208 1.00 93.81 82 ALA A O 1
ATOM 684 N N . TRP A 1 83 ? -10.752 -14.904 -14.070 1.00 94.50 83 TRP A N 1
ATOM 685 C CA . TRP A 1 83 ? -11.522 -14.565 -12.879 1.00 94.50 83 TRP A CA 1
ATOM 686 C C . TRP A 1 83 ? -12.684 -15.537 -12.682 1.00 94.50 83 TRP A C 1
ATOM 688 O O . TRP A 1 83 ? -13.368 -15.899 -13.639 1.00 94.50 83 TRP A O 1
ATOM 698 N N . ASN A 1 84 ? -12.915 -15.958 -11.437 1.00 94.44 84 ASN A N 1
ATOM 699 C CA . ASN A 1 84 ? -14.044 -16.815 -11.091 1.00 94.44 84 ASN A CA 1
ATOM 700 C C . ASN A 1 84 ? -15.271 -15.955 -10.750 1.00 94.44 84 ASN A C 1
ATOM 702 O O . ASN A 1 84 ? -15.409 -15.484 -9.622 1.00 94.44 84 ASN A O 1
ATOM 706 N N . HIS A 1 85 ? -16.160 -15.754 -11.724 1.00 96.31 85 HIS A N 1
ATOM 707 C CA . HIS A 1 85 ? -17.413 -15.013 -11.529 1.00 96.31 85 HIS A CA 1
ATOM 708 C C . HIS A 1 85 ? -18.470 -15.791 -10.728 1.00 96.31 85 HIS A C 1
ATOM 710 O O . HIS A 1 85 ? -19.396 -15.183 -10.194 1.00 96.31 85 HIS A O 1
ATOM 716 N N . ASP A 1 86 ? -18.313 -17.109 -10.596 1.00 97.00 86 ASP A N 1
ATOM 717 C CA . ASP A 1 86 ? -19.264 -17.982 -9.905 1.00 97.00 86 ASP A CA 1
ATOM 718 C C . ASP A 1 86 ? -18.961 -18.147 -8.413 1.00 97.00 86 ASP A C 1
ATOM 720 O O . ASP A 1 86 ? -19.663 -18.890 -7.728 1.00 97.00 86 ASP A O 1
ATOM 724 N N . TRP A 1 87 ? -17.939 -17.460 -7.890 1.00 95.00 87 TRP A N 1
ATOM 725 C CA . TRP A 1 87 ? -17.562 -17.537 -6.479 1.00 95.00 87 TRP A CA 1
ATOM 726 C C . TRP A 1 87 ? -18.768 -17.277 -5.556 1.00 95.00 87 TRP A C 1
ATOM 728 O O . TRP A 1 87 ? -19.494 -16.289 -5.710 1.00 95.00 87 TRP A O 1
ATOM 738 N N . LYS A 1 88 ? -18.980 -18.183 -4.593 1.00 93.50 88 LYS A N 1
ATOM 739 C CA . LYS A 1 88 ? -20.010 -18.100 -3.547 1.00 93.50 88 LYS A CA 1
ATOM 740 C C . LYS A 1 88 ? -19.335 -18.120 -2.174 1.00 93.50 88 LYS A C 1
ATOM 742 O O . LYS A 1 88 ? -18.276 -18.725 -2.027 1.00 93.50 88 LYS A O 1
ATOM 747 N N . ARG A 1 89 ? -19.953 -17.427 -1.215 1.00 85.94 89 ARG A N 1
ATOM 748 C CA . ARG A 1 89 ? -19.496 -17.316 0.176 1.00 85.94 89 ARG A CA 1
ATOM 749 C C . ARG A 1 89 ? -19.830 -18.568 0.976 1.00 85.94 89 ARG A C 1
ATOM 751 O O . ARG A 1 89 ? -20.944 -19.094 0.762 1.00 85.94 89 ARG A O 1
#

Foldseek 3Di:
DVVVVVVVVVVVVVVVVVVVVVVVVVVVVVVVLVVQQQDADDPNRGHNPVSVVVPDCPLCPDDVVDPPVVVDDDDPDADPDNDDPPDDD